Protein AF-A0A3D8PYY9-F1 (afdb_monomer)

Radius of gyration: 21.96 Å; Cα contacts (8 Å, |Δi|>4): 54; chains: 1; bounding box: 46×25×64 Å

Organism: NCBI:txid1229153

pLDDT: mean 94.87, std 6.35, range [56.03, 98.5]

Structure (mmCIF, N/CA/C/O backbone):
data_AF-A0A3D8PYY9-F1
#
_entry.id   AF-A0A3D8PYY9-F1
#
loop_
_atom_site.group_PDB
_atom_site.id
_atom_site.type_symbol
_atom_site.label_atom_id
_atom_site.label_alt_id
_atom_site.label_comp_id
_atom_site.label_asym_id
_atom_site.label_entity_id
_atom_site.label_seq_id
_atom_site.pdbx_PDB_ins_code
_atom_site.Cartn_x
_atom_site.Cartn_y
_atom_site.Cartn_z
_atom_site.occupancy
_atom_site.B_iso_or_equiv
_atom_site.auth_seq_id
_atom_site.auth_comp_id
_atom_site.auth_asym_id
_atom_site.auth_atom_id
_atom_site.pdbx_PDB_model_num
ATOM 1 N N . MET A 1 1 ? -4.457 -16.286 -2.787 1.00 56.03 1 MET A N 1
ATOM 2 C CA . MET A 1 1 ? -3.318 -15.364 -2.619 1.00 56.03 1 MET A CA 1
ATOM 3 C C . MET A 1 1 ? -3.747 -14.008 -3.138 1.00 56.03 1 MET A C 1
ATOM 5 O O . MET A 1 1 ? -4.471 -13.976 -4.127 1.00 56.03 1 MET A O 1
ATOM 9 N N . THR A 1 2 ? -3.402 -12.930 -2.438 1.00 76.69 2 THR A N 1
ATOM 10 C CA . THR A 1 2 ? -3.618 -11.569 -2.948 1.00 76.69 2 THR A CA 1
ATOM 11 C C . THR A 1 2 ? -2.676 -11.365 -4.129 1.00 76.69 2 THR A C 1
ATOM 13 O O . THR A 1 2 ? -1.514 -11.743 -4.036 1.00 76.69 2 THR A O 1
ATOM 16 N N . ASP A 1 3 ? -3.167 -10.819 -5.235 1.00 84.69 3 ASP A N 1
ATOM 17 C CA . ASP A 1 3 ? -2.289 -10.388 -6.322 1.00 84.69 3 ASP A CA 1
ATOM 18 C C . ASP A 1 3 ? -1.442 -9.203 -5.828 1.00 84.69 3 ASP A C 1
ATOM 20 O O . ASP A 1 3 ? -2.000 -8.229 -5.323 1.00 84.69 3 ASP A O 1
ATOM 24 N N . LEU A 1 4 ? -0.113 -9.306 -5.919 1.00 93.06 4 LEU A N 1
ATOM 25 C CA . LEU A 1 4 ? 0.847 -8.269 -5.511 1.00 93.06 4 LEU A CA 1
ATOM 26 C C . LEU A 1 4 ? 1.595 -7.663 -6.708 1.00 93.06 4 LEU A C 1
ATOM 28 O O . LEU A 1 4 ? 2.495 -6.849 -6.518 1.00 93.06 4 LEU A O 1
ATOM 32 N N . SER A 1 5 ? 1.187 -7.990 -7.940 1.00 92.94 5 SER A N 1
ATOM 33 C CA . SER A 1 5 ? 1.814 -7.492 -9.175 1.00 92.94 5 SER A CA 1
ATOM 34 C C . SER A 1 5 ? 1.752 -5.969 -9.336 1.00 92.94 5 SER A C 1
ATOM 36 O O . SER A 1 5 ? 2.506 -5.397 -10.116 1.00 92.94 5 SER A O 1
ATOM 38 N N . 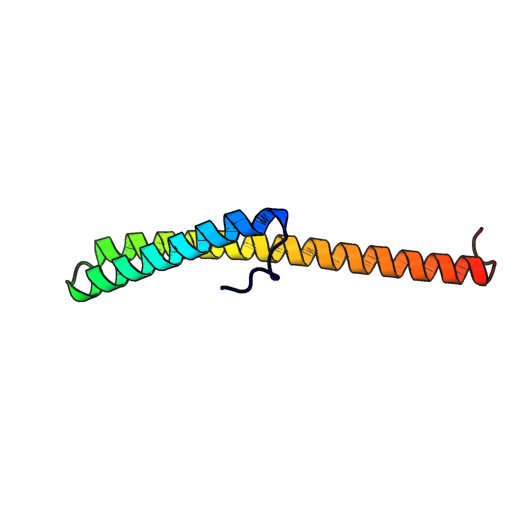MET A 1 6 ? 0.885 -5.295 -8.575 1.00 94.50 6 MET A N 1
ATOM 39 C CA . MET A 1 6 ? 0.789 -3.832 -8.505 1.00 94.50 6 MET A CA 1
ATOM 40 C C . MET A 1 6 ? 1.902 -3.160 -7.684 1.00 94.50 6 MET A C 1
ATOM 42 O O . MET A 1 6 ? 1.934 -1.932 -7.615 1.00 94.50 6 MET A O 1
ATOM 46 N N . PHE A 1 7 ? 2.796 -3.937 -7.072 1.00 97.25 7 PHE A N 1
ATOM 47 C CA . PHE A 1 7 ? 3.987 -3.460 -6.368 1.00 97.25 7 PHE A CA 1
ATOM 48 C C . PHE A 1 7 ? 5.256 -3.919 -7.095 1.00 97.25 7 PHE A C 1
ATOM 50 O O . PHE A 1 7 ? 5.228 -4.859 -7.893 1.00 97.25 7 PHE A O 1
ATOM 57 N N . LEU A 1 8 ? 6.374 -3.234 -6.852 1.00 96.81 8 LEU A N 1
ATOM 58 C CA . LEU A 1 8 ? 7.682 -3.717 -7.296 1.00 96.81 8 LEU A CA 1
ATOM 59 C C . LEU A 1 8 ? 8.012 -5.025 -6.574 1.00 96.81 8 LEU A C 1
ATOM 61 O O . LEU A 1 8 ? 7.656 -5.172 -5.410 1.00 96.81 8 LEU A O 1
ATOM 65 N N . ASP A 1 9 ? 8.734 -5.939 -7.224 1.00 96.19 9 ASP A N 1
ATOM 66 C CA . ASP A 1 9 ? 9.101 -7.236 -6.627 1.00 96.19 9 ASP A CA 1
ATOM 67 C C . ASP A 1 9 ? 9.830 -7.074 -5.285 1.00 96.19 9 ASP A C 1
ATOM 69 O O . ASP A 1 9 ? 9.559 -7.807 -4.337 1.00 96.19 9 ASP A O 1
ATOM 73 N N . ALA A 1 10 ? 10.694 -6.059 -5.177 1.00 96.50 10 ALA A N 1
ATOM 74 C CA . ALA A 1 10 ? 11.406 -5.723 -3.944 1.00 96.50 10 ALA A CA 1
ATOM 75 C C . ALA A 1 10 ? 10.485 -5.238 -2.805 1.00 96.50 10 ALA A C 1
ATOM 77 O O . ALA A 1 10 ? 10.847 -5.360 -1.638 1.00 96.50 10 ALA A O 1
ATOM 78 N N . ASP A 1 11 ? 9.298 -4.726 -3.138 1.00 97.56 11 ASP A N 1
ATOM 79 C CA . ASP A 1 11 ? 8.336 -4.163 -2.189 1.00 97.56 11 ASP A CA 1
ATOM 80 C C . ASP A 1 11 ? 7.207 -5.150 -1.836 1.00 97.56 11 ASP A C 1
ATOM 82 O O . ASP A 1 11 ? 6.395 -4.861 -0.956 1.00 97.56 11 ASP A O 1
ATOM 86 N N . GLN A 1 12 ? 7.118 -6.312 -2.499 1.00 97.38 12 GLN A N 1
ATOM 87 C CA . GLN A 1 12 ? 5.994 -7.244 -2.320 1.00 97.38 12 GLN A CA 1
ATOM 88 C C . GLN A 1 12 ? 5.904 -7.803 -0.896 1.00 97.38 12 GLN A C 1
ATOM 90 O O . GLN A 1 12 ? 4.803 -7.888 -0.352 1.00 97.38 12 GLN A O 1
ATOM 95 N N . GLU A 1 13 ? 7.036 -8.130 -0.265 1.00 97.12 13 GLU A N 1
ATOM 96 C CA . GLU A 1 13 ? 7.052 -8.628 1.119 1.00 97.12 13 GLU A CA 1
ATOM 97 C C . GLU A 1 13 ? 6.534 -7.565 2.105 1.00 97.12 13 GLU A C 1
ATOM 99 O O . GLU A 1 13 ? 5.757 -7.865 3.014 1.00 97.12 13 GLU A O 1
ATOM 104 N N . GLU A 1 14 ? 6.929 -6.305 1.917 1.00 97.38 14 GLU A N 1
ATOM 105 C CA . GLU A 1 14 ? 6.461 -5.198 2.755 1.00 97.38 14 GLU A CA 1
ATOM 106 C C . GLU A 1 14 ? 4.977 -4.902 2.510 1.00 97.38 14 GLU A C 1
ATOM 108 O O . GLU A 1 14 ? 4.203 -4.738 3.456 1.00 97.38 14 GLU A O 1
ATOM 113 N N . ALA A 1 15 ? 4.542 -4.912 1.248 1.00 97.50 15 ALA A N 1
ATOM 114 C CA . ALA A 1 15 ? 3.137 -4.754 0.902 1.00 97.50 15 ALA A CA 1
ATOM 115 C C . ALA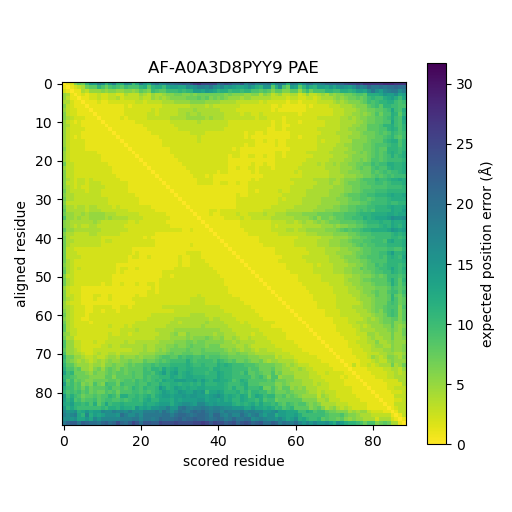 A 1 15 ? 2.267 -5.851 1.538 1.00 97.50 15 ALA A C 1
ATOM 117 O O . ALA A 1 15 ? 1.185 -5.557 2.052 1.00 97.50 15 ALA A O 1
ATOM 118 N N . GLU A 1 16 ? 2.739 -7.100 1.565 1.00 97.38 16 GLU A N 1
ATOM 119 C CA . GLU A 1 16 ? 2.042 -8.202 2.231 1.00 97.38 16 GLU A CA 1
ATOM 120 C C . GLU A 1 16 ? 1.903 -7.959 3.743 1.00 97.38 16 GLU A C 1
ATOM 122 O O . GLU A 1 16 ? 0.792 -8.044 4.278 1.00 97.38 16 GLU A O 1
ATOM 127 N N . LYS A 1 17 ? 2.983 -7.539 4.419 1.00 97.44 17 LYS A N 1
ATOM 128 C CA . LYS A 1 17 ? 2.955 -7.180 5.851 1.00 97.44 17 LYS A CA 1
ATOM 129 C C . LYS A 1 17 ? 1.962 -6.056 6.145 1.00 97.44 17 LYS A C 1
ATOM 131 O O . LYS A 1 17 ? 1.177 -6.156 7.092 1.00 97.44 17 LYS A O 1
ATOM 136 N N . LEU A 1 18 ? 1.954 -5.001 5.329 1.00 97.75 18 LEU A N 1
ATOM 137 C CA . LEU A 1 18 ? 1.030 -3.871 5.475 1.00 97.75 18 LEU A CA 1
ATOM 138 C C . LEU A 1 18 ? -0.432 -4.288 5.251 1.00 97.75 18 LEU A C 1
ATOM 140 O O . LEU A 1 18 ? -1.328 -3.839 5.975 1.00 97.75 18 LEU A O 1
ATOM 144 N N . LEU A 1 19 ? -0.692 -5.173 4.285 1.00 96.69 19 LEU A N 1
ATOM 145 C CA . LEU A 1 19 ? -2.028 -5.717 4.030 1.00 96.69 19 LEU A CA 1
ATOM 146 C C . LEU A 1 19 ? -2.524 -6.580 5.195 1.00 96.69 19 LEU A C 1
ATOM 148 O O . LEU A 1 19 ? -3.689 -6.472 5.591 1.00 96.69 19 LEU A O 1
ATOM 152 N N . ASP A 1 20 ? -1.659 -7.402 5.779 1.00 97.25 20 ASP A N 1
ATOM 153 C CA . ASP A 1 20 ? -2.011 -8.205 6.950 1.00 97.25 20 ASP A CA 1
ATOM 154 C C . ASP A 1 20 ? -2.231 -7.338 8.194 1.00 97.25 20 ASP A C 1
ATOM 156 O O . ASP A 1 20 ? -3.218 -7.531 8.916 1.00 97.25 20 ASP A O 1
ATOM 160 N N . ALA A 1 21 ? -1.418 -6.294 8.385 1.00 97.69 21 ALA A N 1
ATOM 161 C CA . ALA A 1 21 ? -1.648 -5.286 9.416 1.00 97.69 21 ALA A CA 1
ATOM 162 C C . ALA A 1 21 ? -3.000 -4.571 9.224 1.00 97.69 21 ALA A C 1
ATOM 164 O O . ALA A 1 21 ? -3.739 -4.377 10.198 1.00 97.69 21 ALA A O 1
ATOM 165 N N . CYS A 1 22 ? -3.384 -4.244 7.983 1.00 97.50 22 CYS A N 1
ATOM 166 C CA . CYS A 1 22 ? -4.707 -3.693 7.672 1.00 97.50 22 CYS A CA 1
ATOM 167 C C . CYS A 1 22 ? -5.834 -4.645 8.091 1.00 97.50 22 CYS A C 1
ATOM 169 O O . CYS A 1 22 ? -6.760 -4.227 8.792 1.00 97.50 22 CYS A O 1
ATOM 171 N N . LYS A 1 23 ? -5.757 -5.928 7.709 1.00 97.12 23 LYS A N 1
ATOM 172 C CA . LYS A 1 23 ? -6.766 -6.943 8.073 1.00 97.12 23 LYS A CA 1
ATOM 173 C C . LYS A 1 23 ? -6.898 -7.084 9.589 1.00 97.12 23 LYS A C 1
ATOM 175 O O . LYS A 1 23 ? -8.020 -7.128 10.106 1.00 97.12 23 LYS A O 1
ATOM 180 N N . TYR A 1 24 ? -5.769 -7.120 10.300 1.00 97.94 24 TYR A N 1
ATOM 181 C CA . TYR A 1 24 ? -5.741 -7.197 11.758 1.00 97.94 24 TYR A CA 1
ATOM 182 C C . TYR A 1 24 ? -6.422 -5.980 12.397 1.00 97.94 24 TYR A C 1
ATOM 184 O O . TYR A 1 24 ? -7.323 -6.136 13.227 1.00 97.94 24 TYR A O 1
ATOM 192 N N . ASN A 1 25 ? -6.046 -4.764 11.989 1.00 98.44 25 ASN A N 1
ATOM 193 C CA . ASN A 1 25 ? -6.592 -3.545 12.585 1.00 98.44 25 ASN A CA 1
ATOM 194 C C . ASN A 1 25 ? -8.089 -3.383 12.271 1.00 98.44 25 ASN A C 1
ATOM 196 O O . ASN A 1 25 ? -8.864 -3.063 13.171 1.00 98.44 25 ASN A O 1
ATOM 200 N N . LEU A 1 26 ? -8.529 -3.688 11.045 1.00 98.12 26 LEU A N 1
ATOM 201 C CA . LEU A 1 26 ? -9.951 -3.664 10.678 1.00 98.12 26 LEU A CA 1
ATOM 202 C C . LEU A 1 26 ? -10.781 -4.669 11.488 1.00 98.12 26 LEU A C 1
ATOM 204 O O . LEU A 1 26 ? -11.888 -4.347 11.927 1.00 98.12 26 LEU A O 1
ATOM 208 N N . SER A 1 27 ? -10.249 -5.871 11.718 1.00 98.19 27 SER A N 1
ATOM 209 C CA . SER A 1 27 ? -10.934 -6.902 12.506 1.00 98.19 27 SER A CA 1
ATOM 210 C C . SER A 1 27 ? -11.127 -6.464 13.961 1.00 98.19 27 SER A C 1
ATOM 212 O O . SER A 1 27 ? -12.227 -6.593 14.504 1.00 98.19 27 SER A O 1
ATOM 214 N N . ASN A 1 28 ? -10.093 -5.872 14.566 1.00 98.25 28 ASN A N 1
ATOM 215 C CA . ASN A 1 28 ? -10.159 -5.337 15.927 1.00 98.25 28 ASN A CA 1
ATOM 216 C C . ASN A 1 28 ? -11.082 -4.115 16.030 1.00 98.25 28 ASN A C 1
ATOM 218 O O . ASN A 1 28 ? -11.922 -4.057 16.929 1.00 98.25 28 ASN A O 1
ATOM 222 N N . ALA A 1 29 ? -11.001 -3.179 15.078 1.00 98.19 29 ALA A N 1
ATOM 223 C CA . ALA A 1 29 ? -11.894 -2.022 15.022 1.00 98.19 29 ALA A CA 1
ATOM 224 C C . ALA A 1 29 ? -13.366 -2.456 14.982 1.00 98.19 29 ALA A C 1
ATOM 226 O O . ALA A 1 29 ? -14.184 -1.980 15.769 1.00 98.19 29 ALA A O 1
ATOM 227 N N . LYS A 1 30 ? -13.698 -3.433 14.125 1.00 98.31 30 LYS A N 1
ATOM 228 C CA . LYS A 1 30 ? -15.053 -3.990 14.012 1.00 98.31 30 LYS A CA 1
ATOM 229 C C . LYS A 1 30 ? -15.538 -4.611 15.324 1.00 98.31 30 LYS A C 1
ATOM 231 O O . LYS A 1 30 ? -16.709 -4.450 15.667 1.00 98.31 30 LYS A O 1
ATOM 236 N N . ALA A 1 31 ? -14.676 -5.330 16.043 1.00 98.31 31 ALA A N 1
ATOM 237 C CA . ALA A 1 31 ? -15.027 -5.923 17.333 1.00 98.31 31 ALA A CA 1
ATOM 238 C C . ALA A 1 31 ? -15.326 -4.848 18.391 1.00 98.31 31 ALA A C 1
ATOM 240 O O . ALA A 1 31 ? -16.331 -4.949 19.090 1.00 98.31 31 ALA A O 1
ATOM 241 N N . LEU A 1 32 ? -14.512 -3.792 18.449 1.00 98.50 32 LEU A N 1
ATOM 242 C CA . LEU A 1 32 ? -14.687 -2.678 19.385 1.00 98.50 32 LEU A CA 1
ATOM 243 C C . LEU A 1 32 ? -15.942 -1.853 19.086 1.00 98.50 32 LEU A C 1
ATOM 245 O O . LEU A 1 32 ? -16.679 -1.508 20.005 1.00 98.50 32 LEU A O 1
ATOM 249 N N . ILE A 1 33 ? -16.254 -1.616 17.808 1.00 98.12 33 ILE A N 1
ATOM 250 C CA . ILE A 1 33 ? -17.498 -0.941 17.404 1.00 98.12 33 ILE A CA 1
ATOM 251 C C . ILE A 1 33 ? -18.724 -1.711 17.903 1.00 98.12 33 ILE A C 1
ATOM 253 O O . ILE A 1 33 ? -19.646 -1.105 18.443 1.00 98.12 33 ILE A O 1
ATOM 257 N N . LYS A 1 34 ? -18.726 -3.047 17.790 1.00 98.19 34 LYS A N 1
ATOM 258 C CA . LYS A 1 34 ? -19.824 -3.885 18.306 1.00 98.19 34 LYS A CA 1
ATOM 259 C C . LYS A 1 34 ? -19.996 -3.794 19.825 1.00 98.19 34 LYS A C 1
ATOM 261 O O . LYS A 1 34 ? -21.083 -4.072 20.315 1.00 98.19 34 LYS A O 1
ATOM 266 N N . GLN A 1 35 ? -18.940 -3.432 20.549 1.00 98.31 35 GLN A N 1
ATOM 267 C CA . GLN A 1 35 ? -18.940 -3.262 22.004 1.00 98.31 35 GLN A CA 1
ATOM 268 C C . GLN A 1 35 ? -19.236 -1.812 22.432 1.00 98.31 35 GLN A C 1
ATOM 270 O O . GLN A 1 35 ? -19.309 -1.540 23.624 1.00 98.31 35 GLN A O 1
ATOM 275 N N . GLY A 1 36 ? -19.403 -0.877 21.487 1.00 98.12 36 GLY A N 1
ATOM 276 C CA . GLY A 1 36 ? -19.572 0.553 21.780 1.00 98.12 36 GLY A CA 1
ATOM 277 C C . GLY A 1 36 ? -18.268 1.287 22.125 1.00 98.12 36 GLY A C 1
ATOM 278 O O . GLY A 1 36 ? -18.290 2.448 22.523 1.00 98.12 36 GLY A O 1
ATOM 279 N N . GLU A 1 37 ? -17.112 0.645 21.944 1.00 98.44 37 GLU A N 1
ATOM 280 C CA . GLU A 1 37 ? -15.786 1.168 22.298 1.00 98.44 37 GLU A CA 1
ATOM 281 C C . GLU A 1 37 ? -15.202 2.052 21.175 1.00 98.44 37 GLU A C 1
ATOM 283 O O . GLU A 1 37 ? -14.141 1.777 20.604 1.00 98.44 37 GLU A O 1
ATOM 288 N N . PHE A 1 38 ? -15.907 3.132 20.821 1.00 97.69 38 PHE A N 1
ATOM 289 C CA . PHE A 1 38 ? -15.607 3.933 19.623 1.00 97.69 38 PHE A CA 1
ATOM 290 C C . PHE A 1 38 ? -14.244 4.632 19.657 1.00 97.69 38 PHE A C 1
ATOM 292 O O . PHE A 1 38 ? -13.557 4.689 18.637 1.00 97.69 38 PHE A O 1
ATOM 299 N N . LEU A 1 39 ? -13.818 5.126 20.825 1.00 98.31 39 LEU A N 1
ATOM 300 C CA . LEU A 1 39 ? -12.515 5.782 20.965 1.00 98.31 39 LEU A CA 1
ATOM 301 C C . LEU A 1 39 ? -11.357 4.802 20.732 1.00 98.31 39 LEU A C 1
ATOM 303 O O . LEU A 1 39 ? -10.354 5.162 20.129 1.00 98.31 39 LEU A O 1
ATOM 307 N N . LYS A 1 40 ? -11.492 3.546 21.168 1.00 98.06 40 LYS A N 1
ATOM 308 C CA . LYS A 1 40 ? -10.473 2.523 20.897 1.00 98.06 40 LYS A CA 1
ATOM 309 C C . LYS A 1 40 ? -10.506 2.105 19.430 1.00 98.06 40 LYS A C 1
ATOM 311 O O . LYS A 1 40 ? -9.454 1.959 18.816 1.00 98.06 40 LYS A O 1
ATOM 316 N N . ALA A 1 41 ? -11.697 1.959 18.847 1.00 98.38 41 ALA A N 1
ATOM 317 C CA . ALA A 1 41 ? -11.847 1.628 17.433 1.00 98.38 41 ALA A CA 1
ATOM 318 C C . ALA A 1 41 ? -11.227 2.690 16.506 1.00 98.38 41 ALA A C 1
ATOM 320 O O . ALA A 1 41 ? -10.636 2.338 15.485 1.00 98.38 41 ALA A O 1
ATOM 321 N N . SER A 1 42 ? -11.308 3.977 16.864 1.00 98.12 42 SER A N 1
ATOM 322 C CA . SER A 1 42 ? -10.741 5.059 16.048 1.00 98.12 42 SER A CA 1
ATOM 323 C C . SER A 1 42 ? -9.214 4.982 15.932 1.00 98.12 42 SER A C 1
ATOM 325 O O . SER A 1 42 ? -8.673 5.303 14.876 1.00 98.12 42 SER A O 1
ATOM 327 N N . ILE A 1 43 ? -8.521 4.476 16.960 1.00 98.31 43 ILE A N 1
ATOM 328 C CA . ILE A 1 43 ? -7.070 4.234 16.921 1.00 98.31 43 ILE A CA 1
ATOM 329 C C . ILE A 1 43 ? -6.737 3.197 15.842 1.00 98.31 43 ILE A C 1
ATOM 331 O O . ILE A 1 43 ? -5.871 3.434 15.002 1.00 98.31 43 ILE A O 1
ATOM 335 N N . TYR A 1 44 ? -7.468 2.080 15.808 1.00 98.31 44 TYR A N 1
ATOM 336 C CA . TYR A 1 44 ? -7.289 1.053 14.780 1.00 98.31 44 TYR A CA 1
ATOM 337 C C . TYR A 1 44 ? -7.598 1.587 13.374 1.00 98.31 44 TYR A C 1
ATOM 339 O O . TYR A 1 44 ? -6.859 1.300 12.436 1.00 98.31 44 TYR A O 1
ATOM 347 N N . HIS A 1 45 ? -8.640 2.410 13.216 1.00 98.25 45 HIS A N 1
ATOM 348 C CA . HIS A 1 45 ? -8.934 3.055 11.931 1.00 98.25 45 HIS A CA 1
ATOM 349 C C . HIS A 1 45 ? -7.834 4.020 11.482 1.00 98.25 45 HIS A C 1
ATOM 351 O O . HIS A 1 45 ? -7.490 4.036 10.301 1.00 98.25 45 HIS A O 1
ATOM 357 N N . ARG A 1 46 ? -7.238 4.778 12.408 1.00 98.44 46 ARG A N 1
ATOM 358 C CA . ARG A 1 46 ? -6.094 5.645 12.104 1.00 98.44 46 ARG A CA 1
ATOM 359 C C . ARG A 1 46 ? -4.891 4.837 11.618 1.00 98.44 46 ARG A C 1
ATOM 361 O O . ARG A 1 46 ? -4.259 5.227 10.644 1.00 98.44 46 ARG A O 1
ATOM 368 N N . ASN A 1 47 ? -4.606 3.698 12.248 1.00 98.19 47 ASN A N 1
ATOM 369 C CA . ASN A 1 47 ? -3.534 2.813 11.791 1.00 98.19 47 ASN A CA 1
ATOM 370 C C . ASN A 1 47 ? -3.803 2.290 10.375 1.00 98.19 47 ASN A C 1
ATOM 372 O O . ASN A 1 47 ? -2.909 2.324 9.537 1.00 98.19 47 ASN A O 1
ATOM 376 N N . VAL A 1 48 ? -5.042 1.869 10.086 1.00 98.44 48 VAL A N 1
ATOM 377 C CA . VAL A 1 48 ? -5.442 1.434 8.735 1.00 98.44 48 VAL A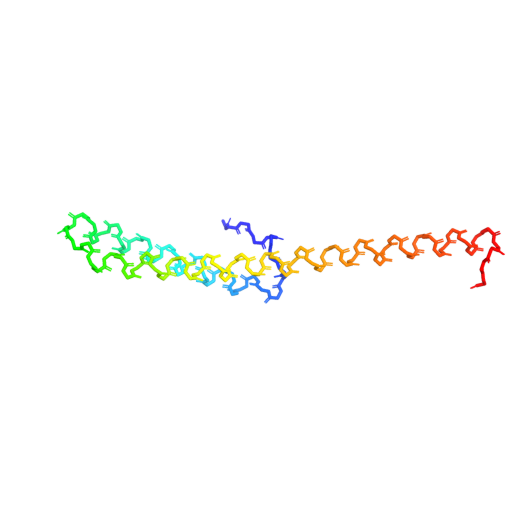 CA 1
ATOM 378 C C . VAL A 1 48 ? -5.201 2.537 7.706 1.00 98.44 48 VAL A C 1
ATOM 380 O O . VAL A 1 48 ? -4.618 2.251 6.666 1.00 98.44 48 VAL A O 1
ATOM 383 N N . ALA A 1 49 ? -5.584 3.783 8.001 1.00 98.44 49 ALA A N 1
ATOM 384 C CA . ALA A 1 49 ? -5.333 4.909 7.101 1.00 98.44 49 ALA A CA 1
ATOM 385 C C . ALA A 1 49 ? -3.828 5.089 6.820 1.00 98.44 49 ALA A C 1
ATOM 387 O O . ALA A 1 49 ? -3.426 5.185 5.663 1.00 98.44 49 ALA A O 1
ATOM 388 N N . ASN A 1 50 ? -2.984 5.019 7.856 1.00 98.31 50 ASN A N 1
ATOM 389 C CA . ASN A 1 50 ? -1.530 5.125 7.699 1.00 98.31 50 ASN A CA 1
ATOM 390 C C . ASN A 1 50 ? -0.940 3.989 6.842 1.00 98.31 50 ASN A C 1
ATOM 392 O O . ASN A 1 50 ? -0.012 4.213 6.065 1.00 98.31 50 ASN A O 1
ATOM 396 N N . TYR A 1 51 ? -1.434 2.756 6.986 1.00 98.12 51 TYR A N 1
ATOM 397 C CA . TYR A 1 51 ? -0.978 1.632 6.161 1.00 98.12 51 TYR A CA 1
ATOM 398 C C . TYR A 1 51 ? -1.458 1.759 4.712 1.00 98.12 51 TYR A C 1
ATOM 400 O O . TYR A 1 51 ? -0.720 1.425 3.788 1.00 98.12 51 TYR A O 1
ATOM 408 N N . GLN A 1 52 ? -2.670 2.277 4.497 1.00 97.94 52 GLN A N 1
ATOM 409 C CA . GLN A 1 52 ? -3.195 2.553 3.159 1.00 97.94 52 GLN A CA 1
ATOM 410 C C . GLN A 1 52 ? -2.378 3.629 2.434 1.00 97.94 52 GLN A C 1
ATOM 412 O O . GLN A 1 52 ? -2.106 3.474 1.245 1.00 97.94 52 GLN A O 1
ATOM 417 N N . GLU A 1 53 ? -1.932 4.675 3.137 1.0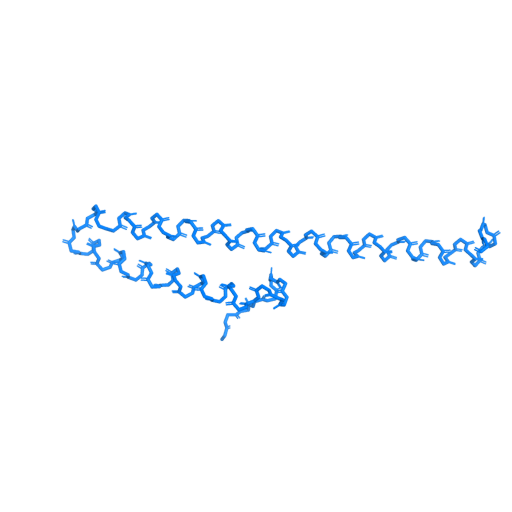0 98.44 53 GLU A N 1
ATOM 418 C CA . GLU A 1 53 ? -1.018 5.675 2.570 1.00 98.44 53 GLU A CA 1
ATOM 419 C C . GLU A 1 53 ? 0.317 5.052 2.140 1.00 98.44 53 GLU A C 1
ATOM 421 O O . GLU A 1 53 ? 0.770 5.293 1.021 1.00 98.44 53 GLU A O 1
ATOM 426 N N . GLN A 1 54 ? 0.915 4.201 2.979 1.00 98.31 54 GLN A N 1
ATOM 427 C CA . GLN A 1 54 ? 2.163 3.500 2.646 1.00 98.31 54 GLN A CA 1
ATOM 428 C C . GLN A 1 54 ? 1.993 2.574 1.434 1.00 98.31 54 GLN A C 1
ATOM 430 O O . GLN A 1 54 ? 2.780 2.635 0.493 1.00 98.31 54 GLN A O 1
ATOM 435 N N . LEU A 1 55 ? 0.917 1.783 1.387 1.00 97.75 55 LEU A N 1
ATOM 436 C CA . LEU A 1 55 ? 0.602 0.944 0.226 1.00 97.75 55 LEU A CA 1
ATOM 437 C C . LEU A 1 55 ? 0.430 1.780 -1.053 1.00 97.75 55 LEU A C 1
ATOM 439 O O . LEU A 1 55 ? 0.909 1.394 -2.120 1.00 97.75 55 LEU A O 1
ATOM 443 N N . GLN A 1 56 ? -0.211 2.948 -0.964 1.00 97.88 56 GLN A N 1
ATOM 444 C CA . GLN A 1 56 ? -0.349 3.844 -2.111 1.00 97.88 56 GLN A CA 1
ATOM 445 C C . GLN A 1 56 ? 1.007 4.393 -2.580 1.00 97.88 56 GLN A C 1
ATOM 447 O O . GLN A 1 56 ? 1.218 4.533 -3.785 1.00 97.88 56 GLN A O 1
ATOM 452 N N . GLN A 1 57 ? 1.936 4.673 -1.663 1.00 98.19 57 GLN A N 1
ATOM 453 C CA . GLN A 1 57 ? 3.296 5.095 -2.007 1.00 98.19 57 GLN A CA 1
ATOM 454 C C . GLN A 1 57 ? 4.064 3.993 -2.747 1.00 98.19 57 GLN A C 1
ATOM 456 O O . GLN A 1 57 ? 4.650 4.277 -3.791 1.00 98.19 57 GLN A O 1
ATOM 461 N N . LEU A 1 58 ? 3.992 2.740 -2.284 1.00 97.81 58 LEU A N 1
ATOM 462 C CA . LEU A 1 58 ? 4.621 1.599 -2.969 1.00 97.81 58 LEU A CA 1
ATOM 463 C C . LEU A 1 58 ? 4.053 1.407 -4.382 1.00 97.81 58 LEU A C 1
ATOM 465 O O . LEU A 1 58 ? 4.792 1.244 -5.353 1.00 97.81 58 LEU A O 1
ATOM 469 N N . LYS A 1 59 ? 2.729 1.521 -4.530 1.00 96.81 59 LYS A N 1
ATOM 470 C CA . LYS A 1 59 ? 2.074 1.464 -5.843 1.00 96.81 59 LYS A CA 1
ATOM 471 C C . LYS A 1 59 ? 2.524 2.606 -6.762 1.00 96.81 59 LYS A C 1
ATOM 473 O O . LYS A 1 59 ? 2.755 2.397 -7.951 1.00 96.81 59 LYS A O 1
ATOM 478 N N . ASN A 1 60 ? 2.666 3.815 -6.221 1.00 97.69 60 ASN A N 1
ATOM 479 C CA . ASN A 1 60 ? 3.163 4.961 -6.981 1.00 97.69 60 ASN A CA 1
ATOM 480 C C . ASN A 1 60 ? 4.619 4.764 -7.423 1.00 97.69 60 ASN A C 1
ATOM 482 O O . ASN A 1 60 ? 4.948 5.133 -8.547 1.00 97.69 60 ASN A O 1
ATOM 486 N N . SER A 1 61 ? 5.457 4.155 -6.577 1.00 96.94 61 SER A N 1
ATOM 487 C CA . SER A 1 61 ? 6.838 3.794 -6.917 1.00 96.94 61 SER A CA 1
ATOM 488 C C . SER A 1 61 ? 6.880 2.868 -8.136 1.00 96.94 61 SER A C 1
ATOM 490 O O . SER A 1 61 ? 7.542 3.184 -9.126 1.00 96.94 61 SER A O 1
ATOM 492 N N . LYS A 1 62 ? 6.073 1.794 -8.136 1.00 96.31 62 LYS A N 1
ATOM 493 C CA . LYS A 1 62 ? 5.951 0.908 -9.304 1.00 96.31 62 LYS A CA 1
ATOM 494 C C . LYS A 1 62 ? 5.543 1.673 -10.563 1.00 96.31 62 LYS A C 1
ATOM 496 O O . LYS A 1 62 ? 6.214 1.561 -11.582 1.00 96.31 62 LYS A O 1
ATOM 501 N N . ASN A 1 63 ? 4.490 2.487 -10.481 1.00 96.38 63 ASN A N 1
ATOM 502 C CA . ASN A 1 63 ? 4.011 3.256 -11.633 1.00 96.38 63 ASN A CA 1
ATOM 503 C C . ASN A 1 63 ? 5.102 4.171 -12.214 1.00 96.38 63 ASN A C 1
ATOM 505 O O . ASN A 1 63 ? 5.198 4.322 -13.428 1.00 96.38 63 ASN A O 1
ATOM 509 N N . GLN A 1 64 ? 5.926 4.789 -11.363 1.00 96.56 64 GLN A N 1
ATOM 510 C CA . GLN A 1 64 ? 7.035 5.631 -11.814 1.00 96.56 64 GLN A CA 1
ATOM 511 C C . GLN A 1 64 ? 8.116 4.821 -12.535 1.00 96.56 64 GLN A C 1
ATOM 513 O O . GLN A 1 64 ? 8.610 5.265 -13.573 1.00 96.56 64 GLN A O 1
ATOM 518 N N . VAL A 1 65 ? 8.463 3.640 -12.016 1.00 95.19 65 VAL A N 1
ATOM 519 C CA . VAL A 1 65 ? 9.426 2.735 -12.660 1.00 95.19 65 VAL A CA 1
ATOM 520 C C . VAL A 1 65 ? 8.897 2.250 -14.007 1.00 95.19 65 VAL A C 1
ATOM 522 O O . VAL A 1 65 ? 9.616 2.335 -15.000 1.00 95.19 65 VAL A O 1
ATOM 525 N N . ASP A 1 66 ? 7.642 1.808 -14.065 1.00 94.50 66 ASP A N 1
ATOM 526 C CA . ASP A 1 66 ? 7.024 1.313 -15.297 1.00 94.50 66 ASP A CA 1
ATOM 527 C C . ASP A 1 66 ? 6.997 2.415 -16.377 1.00 94.50 66 ASP A C 1
ATOM 529 O O . ASP A 1 66 ? 7.437 2.189 -17.506 1.00 94.50 66 ASP A O 1
ATOM 533 N N . LEU A 1 67 ? 6.614 3.649 -16.014 1.00 95.06 67 LEU A N 1
ATOM 534 C CA . LEU A 1 67 ? 6.662 4.806 -16.921 1.00 95.06 67 LEU A CA 1
ATOM 535 C C . LEU A 1 67 ? 8.086 5.121 -17.404 1.00 95.06 67 LEU A C 1
ATOM 537 O O . LEU A 1 67 ? 8.287 5.460 -18.572 1.00 95.06 67 LEU A O 1
ATOM 541 N N . ALA A 1 68 ? 9.086 5.026 -16.524 1.00 95.25 68 ALA A N 1
ATOM 542 C CA . ALA A 1 68 ? 10.478 5.253 -16.903 1.00 95.25 68 ALA A CA 1
ATOM 543 C C . ALA A 1 68 ? 10.974 4.186 -17.893 1.00 95.25 68 ALA A C 1
ATOM 545 O O . ALA A 1 68 ? 11.653 4.519 -18.868 1.00 95.25 68 ALA A O 1
ATOM 546 N N . LEU A 1 69 ? 10.604 2.918 -17.686 1.00 93.88 69 LEU A N 1
ATOM 547 C CA . LEU A 1 69 ? 10.946 1.816 -18.587 1.00 93.88 69 LEU A CA 1
ATOM 548 C C . LEU A 1 69 ? 10.309 1.989 -19.970 1.00 93.88 69 LEU A C 1
ATOM 550 O O . LEU A 1 69 ? 10.992 1.803 -20.979 1.00 93.88 69 LEU A O 1
ATOM 554 N N . GLU A 1 70 ? 9.043 2.406 -20.034 1.00 95.12 70 GLU A N 1
ATOM 555 C CA . GLU A 1 70 ? 8.366 2.716 -21.300 1.00 95.12 70 GLU A CA 1
ATOM 556 C C . GLU A 1 70 ? 9.070 3.846 -22.064 1.00 95.12 70 GLU A C 1
ATOM 558 O O . GLU A 1 70 ? 9.318 3.727 -23.266 1.00 95.12 70 GLU A O 1
ATOM 563 N N . GLN A 1 71 ? 9.467 4.918 -21.371 1.00 94.38 71 GLN A N 1
ATOM 564 C CA . GLN A 1 71 ? 10.195 6.034 -21.986 1.00 94.38 71 GLN A CA 1
ATOM 565 C C . GLN A 1 71 ? 11.577 5.622 -22.506 1.00 94.38 71 GLN A C 1
ATOM 567 O O . GLN A 1 71 ? 11.975 6.041 -23.596 1.00 94.38 71 GLN A O 1
ATOM 572 N N . ILE A 1 72 ? 12.318 4.810 -21.744 1.00 93.69 72 ILE A N 1
ATOM 573 C CA . ILE A 1 72 ? 13.628 4.289 -22.163 1.00 93.69 72 ILE A CA 1
ATOM 574 C C . ILE A 1 72 ? 13.470 3.417 -23.408 1.00 93.69 72 ILE A C 1
ATOM 576 O O . ILE A 1 72 ? 14.217 3.582 -24.373 1.00 93.69 72 ILE A O 1
ATOM 580 N N . ARG A 1 73 ? 12.473 2.527 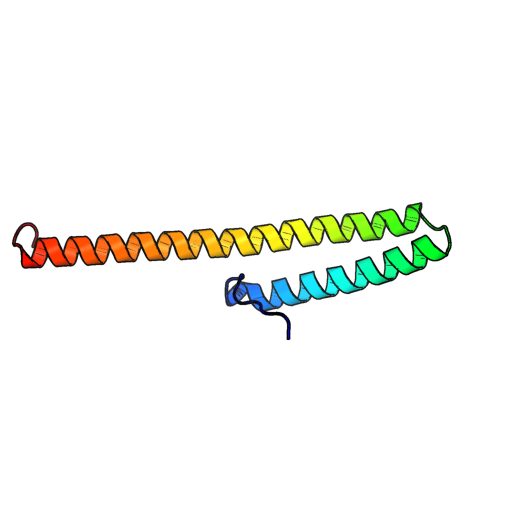-23.411 1.00 93.56 73 ARG A N 1
ATOM 581 C CA . ARG A 1 73 ? 12.185 1.658 -24.551 1.00 93.56 73 ARG A CA 1
ATOM 582 C C . ARG A 1 73 ? 11.825 2.462 -25.800 1.00 93.56 73 ARG A C 1
ATOM 584 O O . ARG A 1 73 ? 12.407 2.217 -26.851 1.00 93.56 73 ARG A O 1
ATOM 591 N N . GLY A 1 74 ? 10.946 3.457 -25.674 1.00 92.31 74 GLY A N 1
ATOM 592 C CA . GLY A 1 74 ? 10.571 4.323 -26.795 1.00 92.31 74 GLY A CA 1
ATOM 593 C C . GLY A 1 74 ? 11.766 5.077 -27.388 1.00 92.31 74 GLY A C 1
ATOM 594 O O . GLY A 1 74 ? 11.898 5.159 -28.608 1.00 92.31 74 GLY A O 1
ATOM 595 N N . LYS A 1 75 ? 12.687 5.565 -26.543 1.00 92.38 75 LYS A N 1
ATOM 596 C CA . LYS A 1 75 ? 13.937 6.188 -27.011 1.00 92.38 75 LYS A CA 1
ATOM 597 C C . LYS A 1 75 ? 14.841 5.201 -27.740 1.00 92.38 75 LYS A C 1
ATOM 599 O O . LYS A 1 75 ? 15.374 5.541 -28.788 1.00 92.38 75 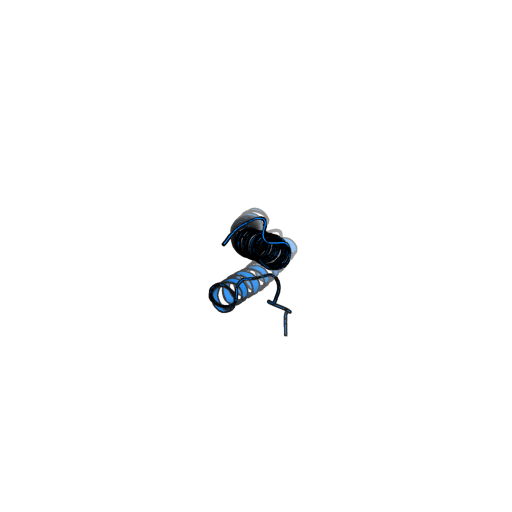LYS A O 1
ATOM 604 N N . TYR A 1 76 ? 14.994 3.988 -27.213 1.00 91.31 76 TYR A N 1
ATOM 605 C CA . TYR A 1 76 ? 15.808 2.961 -27.859 1.00 91.31 76 TYR A CA 1
ATOM 606 C C . TYR A 1 76 ? 15.265 2.597 -29.248 1.00 91.31 76 TYR A C 1
ATOM 608 O O . TYR A 1 76 ? 16.026 2.556 -30.212 1.00 91.31 76 TYR A O 1
ATOM 616 N N . GLU A 1 77 ? 13.949 2.400 -29.365 1.00 92.00 77 GLU A N 1
ATOM 617 C CA . GLU A 1 77 ? 13.277 2.115 -30.640 1.00 92.00 77 GLU A CA 1
ATOM 618 C C . GLU A 1 77 ? 13.432 3.285 -31.633 1.00 92.00 77 GLU A C 1
ATOM 620 O O . GLU A 1 77 ? 13.698 3.070 -32.819 1.00 92.00 77 GLU A O 1
ATOM 625 N N . GLN A 1 78 ? 13.338 4.531 -31.155 1.00 91.00 78 GLN A N 1
ATOM 626 C CA . GLN A 1 78 ? 13.573 5.724 -31.972 1.00 91.00 78 GLN A CA 1
ATOM 627 C C . GLN A 1 78 ? 15.028 5.820 -32.457 1.00 91.00 78 GLN A C 1
ATOM 629 O O . GLN A 1 78 ? 15.262 6.056 -33.644 1.00 91.00 78 GLN A O 1
ATOM 634 N N . ASP A 1 79 ? 16.001 5.617 -31.571 1.00 91.50 79 ASP A N 1
ATOM 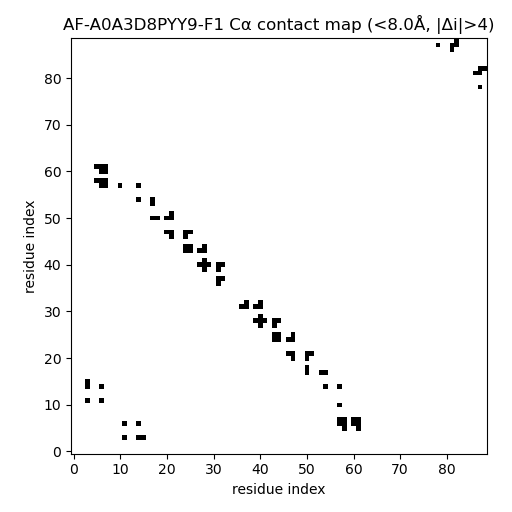635 C CA . ASP A 1 79 ? 17.425 5.650 -31.915 1.00 91.50 79 ASP A CA 1
ATOM 636 C C . ASP A 1 79 ? 17.788 4.529 -32.896 1.00 91.50 79 ASP A C 1
ATOM 638 O O . ASP A 1 79 ? 18.577 4.732 -33.819 1.00 91.50 79 ASP A O 1
ATOM 642 N N . GLU A 1 80 ? 17.199 3.342 -32.740 1.00 92.25 80 GLU A N 1
ATOM 643 C CA . GLU A 1 80 ? 17.381 2.236 -33.679 1.00 92.25 80 GLU A CA 1
ATOM 644 C C . GLU A 1 80 ? 16.837 2.582 -35.074 1.00 92.25 80 GLU A C 1
ATOM 646 O O . GLU A 1 80 ? 17.511 2.344 -36.081 1.00 92.25 80 GLU A O 1
ATOM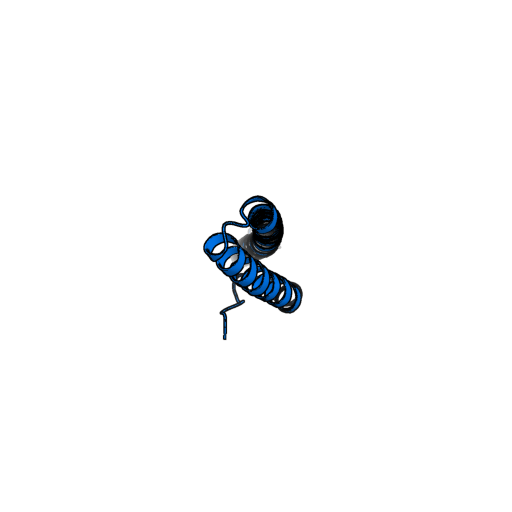 651 N N . LEU A 1 81 ? 15.649 3.191 -35.154 1.00 92.38 81 LEU A N 1
ATOM 652 C CA . LEU A 1 81 ? 15.080 3.668 -36.417 1.00 92.38 81 LEU A CA 1
ATOM 653 C C . LEU A 1 81 ? 15.966 4.732 -37.071 1.00 92.38 81 LEU A C 1
ATOM 655 O O . LEU A 1 81 ? 16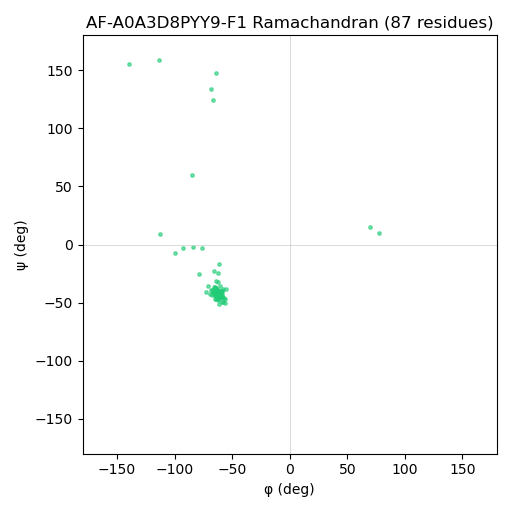.244 4.645 -38.267 1.00 92.38 81 LEU A O 1
ATOM 659 N N . LEU A 1 82 ? 16.445 5.710 -36.299 1.00 91.31 82 LEU A N 1
ATOM 660 C CA . LEU A 1 82 ? 17.324 6.763 -36.808 1.00 91.31 82 LEU A CA 1
ATOM 661 C C . LEU A 1 82 ? 18.665 6.202 -37.305 1.00 91.31 82 LEU A C 1
ATOM 663 O O . LEU A 1 82 ? 19.137 6.641 -38.355 1.00 91.31 82 LEU A O 1
ATOM 667 N N . ARG A 1 83 ? 19.238 5.196 -36.626 1.00 92.12 83 ARG A N 1
ATOM 668 C CA . ARG A 1 83 ? 20.429 4.471 -37.109 1.00 92.12 83 ARG A CA 1
ATOM 669 C C . ARG A 1 83 ? 20.162 3.745 -38.423 1.00 92.12 83 ARG A C 1
ATOM 671 O O . ARG A 1 83 ? 20.941 3.874 -39.363 1.00 92.12 83 ARG A O 1
ATOM 678 N N . ARG A 1 84 ? 19.038 3.025 -38.532 1.00 90.00 84 ARG A N 1
ATOM 679 C CA . ARG A 1 84 ? 18.644 2.324 -39.773 1.00 90.00 84 ARG A CA 1
ATOM 680 C C . ARG A 1 84 ? 18.417 3.284 -40.944 1.00 90.00 84 ARG A C 1
ATOM 682 O O . ARG A 1 84 ? 18.681 2.918 -42.084 1.00 90.00 84 ARG A O 1
ATOM 689 N N . LEU A 1 85 ? 17.946 4.499 -40.664 1.00 93.19 85 LEU A N 1
ATOM 690 C CA . LEU A 1 85 ? 17.748 5.562 -41.653 1.00 93.19 85 LEU A CA 1
ATOM 691 C C . LEU A 1 85 ? 19.025 6.372 -41.949 1.00 93.19 85 LEU A C 1
ATOM 693 O O . LEU A 1 85 ? 18.984 7.269 -42.788 1.00 93.19 85 LEU A O 1
ATOM 697 N N . GLY A 1 86 ? 20.146 6.086 -41.276 1.00 88.81 86 GLY A N 1
ATOM 698 C CA . GLY A 1 86 ? 21.410 6.813 -41.436 1.00 88.81 86 GLY A CA 1
ATOM 699 C C . GLY A 1 86 ? 21.392 8.247 -40.892 1.00 88.81 86 GLY A C 1
ATOM 700 O O . GLY A 1 86 ? 22.274 9.035 -41.226 1.00 88.81 86 GLY A O 1
ATOM 701 N N . ALA A 1 87 ? 20.392 8.602 -40.078 1.00 84.25 87 ALA A N 1
ATOM 702 C CA . ALA A 1 87 ? 20.238 9.937 -39.498 1.00 84.25 87 ALA A CA 1
ATOM 703 C C . ALA A 1 87 ? 21.163 10.170 -38.291 1.00 84.25 87 ALA A C 1
ATOM 705 O O . ALA A 1 87 ? 21.505 11.312 -37.989 1.00 84.25 87 ALA A O 1
ATOM 706 N N . ILE A 1 88 ? 21.566 9.093 -37.614 1.00 80.00 88 ILE A N 1
ATOM 707 C CA . ILE A 1 88 ? 22.552 9.082 -36.526 1.00 80.00 88 ILE A CA 1
ATOM 708 C C . ILE A 1 88 ? 23.455 7.845 -36.681 1.00 80.00 88 ILE A C 1
ATOM 710 O O . ILE A 1 88 ? 23.037 6.867 -37.302 1.00 80.00 88 ILE A O 1
ATOM 714 N N . GLN A 1 89 ? 24.682 7.896 -36.149 1.00 69.69 89 GLN A N 1
ATOM 715 C CA . GLN A 1 89 ? 25.657 6.789 -36.197 1.00 69.69 89 GLN A CA 1
ATOM 716 C C . GLN A 1 89 ? 25.479 5.801 -35.034 1.00 69.69 89 GLN A C 1
ATOM 718 O O . GLN A 1 89 ? 25.232 6.235 -33.885 1.00 69.69 89 GLN A O 1
#

Secondary structure (DSSP, 8-state):
----TTS-GGGHHHHHHHHHHHHHHHHHHHHHHHTT-HHHHHHHHHHHHHHHHHHHHHHHHHHHHHHHHHHHHHHHHHHHHHHHTTS--

Sequence (89 aa):
MTDLSMFLDADQEEAEKLLDACKYNLSNAKALIKQGEFLKASIYHRNVANYQEQLQQLKNSKNQVDLALEQIRGKYEQDELLRRLGAIQ

Mean predicted aligned error: 4.85 Å

Solvent-accessible surface area (backbone atoms only — not comparable to full-atom values): 4816 Å² total; per-residue (Å²): 131,85,87,54,83,68,33,39,81,90,44,37,69,58,48,51,53,42,51,51,51,35,54,52,29,52,54,51,22,54,54,28,49,78,71,69,39,53,75,64,19,50,54,29,50,52,51,35,53,57,41,52,53,52,50,49,49,46,34,50,51,30,54,52,52,54,52,51,51,52,52,52,50,52,50,52,56,50,52,52,50,33,39,76,70,66,76,44,133

Nearest PDB structures (foldseek):
  6zvt-assembly1_A  TM=6.328E-01  e=2.584E+00  Nostoc punctiforme
  7abk-assembly1_A  TM=6.884E-01  e=4.357E+00  Synechocystis sp. PCC 6803 substr. Kazusa
  9eon-assembly1_A  TM=3.818E-01  e=3.143E+00  Synechocystis sp. PCC 6803

Foldseek 3Di:
DDDQVLFDPVCSVVLVVLVVLLVVLQVVLVVCVVVVNNVVSVVSVVSNVVSVVVNVVRSVVVVVVVVVVVVVVVVVVVVVVCVVVVVDD